Protein AF-A0A4Q3WCS8-F1 (afdb_monomer_lite)

Foldseek 3Di:
DDDLDQDFDPVCPALQLKAFPADKAQQPVQQDAANGRRDGRARIWTWIDHDPDIGTHGPVVLVVHFHWYQDPNDIGGSVVRSVSD

Sequence (85 aa):
MSRIRYTLNEKVGDPKDWAYTWAMTDDVTLSSSCDFCGQDQQRLTYEVSREDETLWICQRCVGRYPVTGVLDGTRLDAATARVQI

pLDDT: mean 86.36, std 11.31, range [38.66, 95.75]

Structure (mmCIF, N/CA/C/O backbone):
data_AF-A0A4Q3WCS8-F1
#
_entry.id   AF-A0A4Q3WCS8-F1
#
loop_
_atom_site.group_PDB
_atom_site.id
_atom_site.type_symbol
_atom_site.label_atom_id
_atom_site.label_alt_id
_atom_site.label_comp_id
_atom_site.label_asym_id
_atom_site.label_entity_id
_atom_site.label_seq_id
_atom_site.pdbx_PDB_ins_code
_atom_site.Cartn_x
_atom_site.Cartn_y
_atom_site.Cartn_z
_atom_site.occupancy
_atom_site.B_iso_or_equiv
_atom_site.auth_seq_id
_atom_site.auth_comp_id
_atom_site.auth_asym_id
_atom_site.auth_atom_id
_atom_site.pdbx_PDB_model_num
ATOM 1 N N . MET A 1 1 ? 5.972 -0.912 29.817 1.00 39.88 1 MET A N 1
ATOM 2 C CA . MET A 1 1 ? 5.334 -0.648 28.508 1.00 39.88 1 MET A CA 1
ATOM 3 C C . MET A 1 1 ? 5.931 -1.599 27.484 1.00 39.88 1 MET A C 1
ATOM 5 O O . MET A 1 1 ? 7.107 -1.463 27.163 1.00 39.88 1 MET A O 1
ATOM 9 N N . SER A 1 2 ? 5.176 -2.607 27.039 1.00 38.66 2 SER A N 1
ATOM 10 C CA . SER A 1 2 ? 5.648 -3.550 26.018 1.00 38.66 2 SER A CA 1
ATOM 11 C C . SER A 1 2 ? 5.954 -2.796 24.726 1.00 38.66 2 SER A C 1
ATOM 13 O O . SER A 1 2 ? 5.097 -2.089 24.202 1.00 38.66 2 SER A O 1
ATOM 15 N N . ARG A 1 3 ? 7.187 -2.918 24.220 1.00 48.38 3 ARG A N 1
ATOM 16 C CA . ARG A 1 3 ? 7.549 -2.435 22.882 1.00 48.38 3 ARG A CA 1
ATOM 17 C C . ARG A 1 3 ? 6.652 -3.157 21.880 1.00 48.38 3 ARG A C 1
ATOM 19 O O . ARG A 1 3 ? 6.854 -4.347 21.651 1.00 48.38 3 ARG A O 1
ATOM 26 N N . ILE A 1 4 ? 5.682 -2.451 21.303 1.00 55.84 4 ILE A N 1
ATOM 27 C CA . ILE A 1 4 ? 4.885 -2.950 20.180 1.00 55.84 4 ILE A CA 1
ATOM 28 C C . ILE A 1 4 ? 5.879 -3.335 19.082 1.00 55.84 4 ILE A C 1
ATOM 30 O O . ILE A 1 4 ? 6.583 -2.479 18.534 1.00 55.84 4 ILE A O 1
ATOM 34 N N . ARG A 1 5 ? 6.025 -4.639 18.831 1.00 55.97 5 ARG A N 1
ATOM 35 C CA . ARG A 1 5 ? 6.875 -5.140 17.754 1.00 55.97 5 ARG A CA 1
ATOM 36 C C . ARG A 1 5 ? 6.106 -4.928 16.459 1.00 55.97 5 ARG A C 1
ATOM 38 O O . ARG A 1 5 ? 5.068 -5.536 16.247 1.00 55.97 5 ARG A O 1
ATOM 45 N N . TYR A 1 6 ? 6.623 -4.039 15.618 1.00 65.81 6 TYR A N 1
ATOM 46 C CA . TYR A 1 6 ? 6.179 -3.882 14.236 1.00 65.81 6 TYR A CA 1
ATOM 47 C C . TYR A 1 6 ? 6.693 -5.080 13.441 1.00 65.81 6 TYR A C 1
ATOM 49 O O . TYR A 1 6 ? 7.739 -5.003 12.789 1.00 65.81 6 TYR A O 1
ATOM 57 N N . THR A 1 7 ? 6.012 -6.207 13.604 1.00 80.00 7 THR A N 1
ATOM 58 C CA . THR A 1 7 ? 6.237 -7.408 12.807 1.00 80.00 7 THR A CA 1
ATOM 59 C C . THR A 1 7 ? 5.403 -7.270 11.543 1.00 80.00 7 THR A C 1
ATOM 61 O O . THR A 1 7 ? 4.236 -6.890 11.615 1.00 80.00 7 THR A O 1
ATOM 64 N N . LEU A 1 8 ? 6.030 -7.512 10.393 1.00 88.94 8 LEU A N 1
ATOM 65 C CA . LEU A 1 8 ? 5.319 -7.556 9.123 1.00 88.94 8 LEU A CA 1
ATOM 66 C C . LEU A 1 8 ? 4.346 -8.740 9.160 1.00 88.94 8 LEU A C 1
ATOM 68 O O . LEU A 1 8 ? 4.739 -9.828 9.578 1.00 88.94 8 LEU A O 1
ATOM 72 N N . ASN A 1 9 ? 3.100 -8.524 8.758 1.00 90.06 9 ASN A N 1
ATOM 73 C CA . ASN A 1 9 ? 2.112 -9.587 8.667 1.00 90.06 9 ASN A CA 1
ATOM 74 C C . ASN A 1 9 ? 2.547 -10.604 7.601 1.00 90.06 9 ASN A C 1
ATOM 76 O O . ASN A 1 9 ? 2.937 -10.218 6.500 1.00 90.06 9 ASN A O 1
ATOM 80 N N . GLU A 1 10 ? 2.474 -11.896 7.923 1.00 87.44 10 GLU A N 1
ATOM 81 C CA . GLU A 1 10 ? 2.920 -12.989 7.051 1.00 87.44 10 GLU A CA 1
ATOM 82 C C . GLU A 1 10 ? 2.238 -12.951 5.678 1.00 87.44 10 GLU A C 1
ATOM 84 O O . GLU A 1 10 ? 2.881 -13.233 4.668 1.00 87.44 10 GLU A O 1
ATOM 89 N N . LYS A 1 11 ? 0.976 -12.498 5.620 1.00 88.06 11 LYS A N 1
ATOM 90 C CA . LYS A 1 11 ? 0.214 -12.361 4.367 1.00 88.06 11 LYS A CA 1
ATOM 91 C C . LYS A 1 11 ? 0.838 -11.385 3.361 1.00 88.06 11 LYS A C 1
ATOM 93 O O . LYS A 1 11 ? 0.548 -11.462 2.174 1.00 88.06 11 LYS A O 1
ATOM 98 N N . VAL A 1 12 ? 1.687 -10.464 3.822 1.00 91.69 12 VAL A N 1
ATOM 99 C CA . VAL A 1 12 ? 2.288 -9.431 2.967 1.00 91.69 12 VAL A CA 1
ATOM 100 C C . VAL A 1 12 ? 3.381 -10.011 2.067 1.00 91.69 12 VAL A C 1
ATOM 102 O O . VAL A 1 12 ? 3.559 -9.537 0.948 1.00 91.69 12 VAL A O 1
ATOM 105 N N . GLY A 1 13 ? 4.107 -11.047 2.501 1.00 91.69 13 GLY A N 1
ATOM 106 C CA . GLY A 1 13 ? 5.278 -11.539 1.763 1.00 91.69 13 GLY A CA 1
ATOM 107 C C . GLY A 1 13 ? 6.401 -10.492 1.679 1.00 91.69 13 GLY A C 1
ATOM 108 O O . GLY A 1 13 ? 6.683 -9.825 2.677 1.00 91.69 13 GLY A O 1
ATOM 109 N N . ASP A 1 14 ? 7.056 -10.347 0.518 1.00 90.81 14 ASP A N 1
ATOM 110 C CA . ASP A 1 14 ? 8.083 -9.313 0.302 1.00 90.81 14 ASP A CA 1
ATOM 111 C C . ASP A 1 14 ? 7.425 -7.946 0.006 1.00 90.81 14 ASP A C 1
ATOM 113 O O . ASP A 1 14 ? 6.735 -7.787 -1.003 1.00 90.81 14 ASP A O 1
ATOM 117 N N . PRO A 1 15 ? 7.648 -6.912 0.842 1.00 91.31 15 PRO A N 1
ATOM 118 C CA . PRO A 1 15 ? 7.123 -5.571 0.600 1.00 91.31 15 PRO A CA 1
ATOM 119 C C . PRO A 1 15 ? 7.523 -4.927 -0.734 1.00 91.31 15 PRO A C 1
ATOM 121 O O . PRO A 1 15 ? 6.854 -3.988 -1.158 1.00 91.31 15 PRO A O 1
ATOM 124 N N . LYS A 1 16 ? 8.607 -5.378 -1.378 1.00 90.19 16 LYS A N 1
ATOM 125 C CA . LYS A 1 16 ? 9.068 -4.839 -2.671 1.00 90.19 16 LYS A CA 1
ATOM 126 C C . LYS A 1 16 ? 8.158 -5.197 -3.838 1.00 90.19 16 LYS A C 1
ATOM 128 O O . LYS A 1 16 ? 8.177 -4.501 -4.858 1.00 90.19 16 LYS A O 1
ATOM 133 N N . ASP A 1 17 ? 7.382 -6.263 -3.682 1.00 92.38 17 ASP A N 1
ATOM 134 C CA . ASP A 1 17 ? 6.448 -6.726 -4.703 1.00 92.38 17 ASP A CA 1
ATOM 135 C C . ASP A 1 17 ? 5.211 -5.823 -4.771 1.00 92.38 17 ASP A C 1
ATOM 137 O O . ASP A 1 17 ? 4.557 -5.744 -5.810 1.00 92.38 17 ASP A O 1
ATOM 141 N N . TRP A 1 18 ? 4.945 -5.071 -3.700 1.00 94.19 18 TRP A N 1
ATOM 142 C CA . TRP A 1 18 ? 3.844 -4.124 -3.607 1.00 94.19 18 TRP A CA 1
ATOM 143 C C . TRP A 1 18 ? 4.184 -2.783 -4.266 1.00 94.19 18 TRP A C 1
ATOM 145 O O . TRP A 1 18 ? 5.318 -2.284 -4.194 1.00 94.19 18 TRP A O 1
ATOM 155 N N . ALA A 1 19 ? 3.171 -2.176 -4.880 1.00 92.88 19 ALA A N 1
ATOM 156 C CA . ALA A 1 19 ? 3.250 -0.847 -5.466 1.00 92.88 19 ALA A CA 1
ATOM 157 C C . ALA A 1 19 ? 2.080 0.041 -5.025 1.00 92.88 19 ALA A C 1
ATOM 159 O O . ALA A 1 19 ? 0.952 -0.433 -4.945 1.00 92.88 19 ALA A O 1
ATOM 160 N N . TYR A 1 20 ? 2.333 1.323 -4.760 1.00 92.12 20 TYR A N 1
ATOM 161 C CA . TYR A 1 20 ? 1.275 2.298 -4.480 1.00 92.12 20 TYR A CA 1
ATOM 162 C C . TYR A 1 20 ? 0.370 2.514 -5.694 1.00 92.12 20 TYR A C 1
ATOM 164 O O . TYR A 1 20 ? 0.867 2.723 -6.803 1.00 92.12 20 TYR A O 1
ATOM 172 N N . THR A 1 21 ? -0.943 2.533 -5.453 1.00 91.00 21 THR A N 1
ATOM 173 C CA . THR A 1 21 ? -1.966 2.923 -6.445 1.00 91.00 21 THR A CA 1
ATOM 174 C C . THR A 1 21 ? -2.283 4.422 -6.398 1.00 91.00 21 THR A C 1
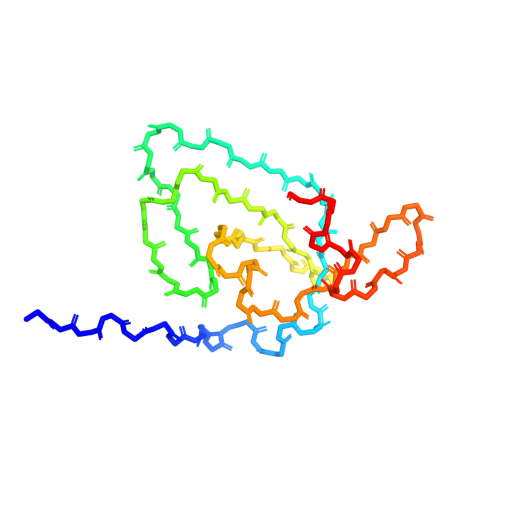ATOM 176 O O . THR A 1 21 ? -3.059 4.917 -7.212 1.00 91.00 21 THR A O 1
ATOM 179 N N . TRP A 1 22 ? -1.677 5.144 -5.445 1.00 88.19 22 TRP A N 1
ATOM 180 C CA . TRP A 1 22 ? -1.912 6.561 -5.121 1.00 88.19 22 TRP A CA 1
ATOM 181 C C . TRP A 1 22 ? -3.283 6.870 -4.517 1.00 88.19 22 TRP A C 1
ATOM 183 O O . TRP A 1 22 ? -3.575 8.032 -4.235 1.00 88.19 22 TRP A O 1
ATOM 193 N N . ALA A 1 23 ? -4.107 5.855 -4.255 1.00 91.31 23 ALA A N 1
ATOM 194 C CA . ALA A 1 23 ? -5.294 6.039 -3.439 1.00 91.31 23 ALA A CA 1
ATOM 195 C C . ALA A 1 23 ? -4.905 6.182 -1.957 1.00 91.31 23 ALA A C 1
ATOM 197 O O . ALA A 1 23 ? -4.040 5.473 -1.434 1.00 91.31 23 ALA A O 1
ATOM 198 N N . MET A 1 24 ? -5.561 7.120 -1.276 1.00 92.94 24 MET A N 1
ATOM 199 C CA . MET A 1 24 ? -5.378 7.400 0.145 1.00 92.94 24 MET A CA 1
ATOM 200 C C . MET A 1 24 ? -6.742 7.520 0.818 1.00 92.94 24 MET A C 1
ATOM 202 O O . MET A 1 24 ? -7.667 8.110 0.262 1.00 92.94 24 MET A O 1
ATOM 206 N N . THR A 1 25 ? -6.829 7.019 2.045 1.00 92.81 25 THR A N 1
ATOM 207 C CA . THR A 1 25 ? -7.994 7.174 2.917 1.00 92.81 25 THR A CA 1
ATOM 208 C C . THR A 1 25 ? -7.611 7.985 4.157 1.00 92.81 25 THR A 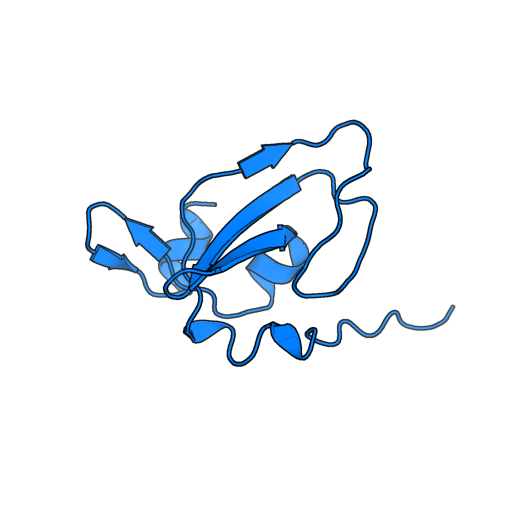C 1
ATOM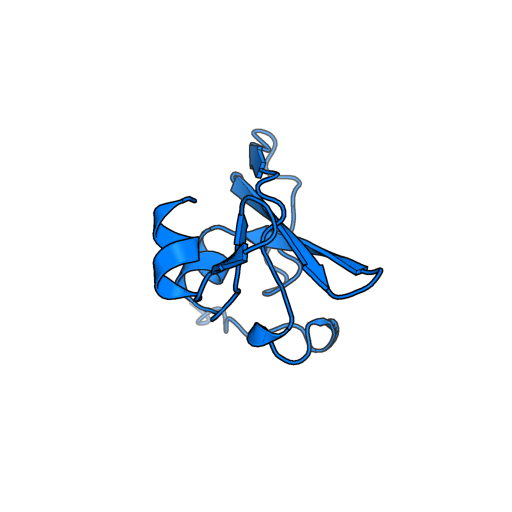 210 O O . THR A 1 25 ? -6.646 7.637 4.840 1.00 92.81 25 THR A O 1
ATOM 213 N N . ASP A 1 26 ? -8.373 9.050 4.451 1.00 92.88 26 ASP A N 1
ATOM 214 C CA . ASP A 1 26 ? -8.354 9.789 5.731 1.00 92.88 26 ASP A CA 1
ATOM 215 C C . ASP A 1 26 ? -9.566 9.377 6.579 1.00 92.88 26 ASP A C 1
ATOM 217 O O . ASP A 1 26 ? -10.647 9.965 6.504 1.00 92.88 26 ASP A O 1
ATOM 221 N N . ASP A 1 27 ? -9.395 8.317 7.364 1.00 90.88 27 ASP A N 1
ATOM 222 C CA . ASP A 1 27 ? -10.394 7.815 8.295 1.00 90.88 27 ASP A CA 1
ATOM 223 C C . ASP A 1 27 ? -10.340 8.576 9.627 1.00 90.88 27 ASP A C 1
ATOM 225 O O . ASP A 1 27 ? -9.666 8.202 10.593 1.00 90.88 27 ASP A O 1
ATOM 229 N N . VAL A 1 28 ? -11.126 9.646 9.693 1.00 89.19 28 VAL A N 1
ATOM 230 C CA . VAL A 1 28 ? -11.303 10.467 10.899 1.00 89.19 28 VAL A CA 1
ATOM 231 C C . VAL A 1 28 ? -11.946 9.714 12.068 1.00 89.19 28 VAL A C 1
ATOM 233 O O . VAL A 1 28 ? -11.854 10.174 13.205 1.00 89.19 28 VAL A O 1
ATOM 236 N N . THR A 1 29 ? -12.596 8.573 11.812 1.00 90.62 29 THR A N 1
ATOM 237 C CA . THR A 1 29 ? -13.224 7.746 12.854 1.00 90.62 29 THR A CA 1
ATOM 238 C C . THR A 1 29 ? -12.237 6.794 13.525 1.00 90.62 29 THR A C 1
ATOM 240 O O . THR A 1 29 ? -12.559 6.235 14.572 1.00 90.62 29 THR A O 1
ATOM 243 N N . LEU A 1 30 ? -11.024 6.655 12.968 1.00 88.50 30 LEU A N 1
ATOM 244 C CA . LEU A 1 30 ? -9.977 5.747 13.443 1.00 88.50 30 LEU A CA 1
ATOM 245 C C . LEU A 1 30 ? -10.454 4.285 13.507 1.00 88.50 30 LEU A C 1
ATOM 247 O O . LEU A 1 30 ? -10.116 3.545 14.431 1.00 88.50 30 LEU A O 1
ATOM 251 N N . SER A 1 31 ? -11.246 3.865 12.522 1.00 89.56 31 SER A N 1
ATOM 252 C CA . SER A 1 31 ? -11.704 2.480 12.372 1.00 89.56 31 SER A CA 1
ATOM 253 C C . SER A 1 31 ? -10.756 1.627 11.520 1.00 89.56 31 SER A C 1
ATOM 255 O O . SER A 1 31 ? -10.785 0.401 11.596 1.00 89.56 31 SER A O 1
ATOM 257 N N . 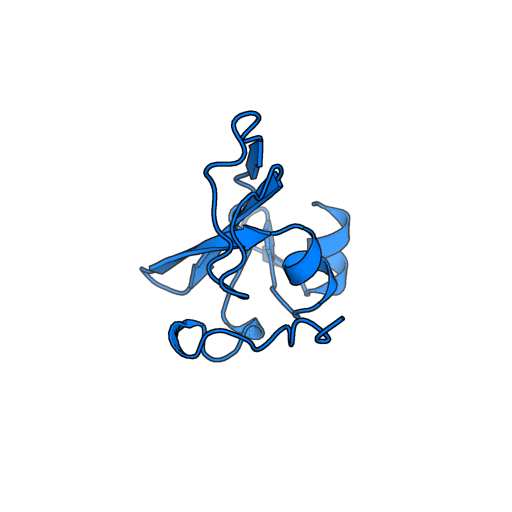SER A 1 32 ? -9.889 2.270 10.738 1.00 89.88 32 SER A N 1
ATOM 258 C CA . SER A 1 32 ? -9.006 1.610 9.782 1.00 89.88 32 SER A CA 1
ATOM 259 C C . SER A 1 32 ? -7.839 0.889 10.455 1.00 89.88 32 SER A C 1
ATOM 261 O O . SER A 1 32 ? -7.233 1.377 11.415 1.00 89.88 32 SER A O 1
ATOM 263 N N . SER A 1 33 ? -7.476 -0.257 9.887 1.00 92.81 33 SER A N 1
ATOM 264 C CA . SER A 1 33 ? -6.331 -1.072 10.289 1.00 92.81 33 SER A CA 1
ATOM 265 C C . SER A 1 33 ? -5.267 -1.111 9.196 1.00 92.81 33 SER A C 1
ATOM 267 O O . SER A 1 33 ? -5.576 -1.069 8.011 1.00 92.81 33 SER A O 1
ATOM 269 N N . CYS A 1 34 ? -4.002 -1.234 9.587 1.00 94.00 34 CYS A N 1
ATOM 270 C CA . CYS A 1 34 ? -2.896 -1.442 8.662 1.00 94.00 34 CYS A CA 1
ATOM 271 C C . CYS A 1 34 ? -2.716 -2.930 8.362 1.00 94.00 34 CYS A C 1
ATOM 273 O O . CYS A 1 34 ? -2.374 -3.700 9.259 1.00 94.00 34 CYS A O 1
ATOM 275 N N . ASP A 1 35 ? -2.804 -3.326 7.100 1.00 95.06 35 ASP A N 1
ATOM 276 C CA . ASP A 1 35 ? -2.590 -4.715 6.695 1.00 95.06 35 ASP A CA 1
ATOM 277 C C . ASP A 1 35 ? -1.138 -5.182 6.861 1.00 95.06 35 ASP A C 1
ATOM 279 O O . ASP A 1 35 ? -0.889 -6.377 7.033 1.00 95.06 35 ASP A O 1
ATOM 283 N N . PHE A 1 36 ? -0.182 -4.244 6.864 1.00 94.31 36 PHE A N 1
ATOM 284 C CA . PHE A 1 36 ? 1.245 -4.546 6.982 1.00 94.31 36 PHE A CA 1
ATOM 285 C C . PHE A 1 36 ? 1.678 -4.855 8.409 1.00 94.31 36 PHE A C 1
ATOM 287 O O . PHE A 1 36 ? 2.426 -5.802 8.628 1.00 94.31 36 PHE A O 1
ATOM 294 N N . CYS A 1 37 ? 1.258 -4.047 9.381 1.00 91.62 37 CYS A N 1
ATOM 295 C CA . CYS A 1 37 ? 1.664 -4.219 10.779 1.00 91.62 37 CYS A CA 1
ATOM 296 C C . CYS A 1 37 ? 0.533 -4.674 11.706 1.00 91.62 37 CYS A C 1
ATOM 298 O O . CYS A 1 37 ? 0.781 -4.852 12.899 1.00 91.62 37 CYS A O 1
ATOM 300 N N . GLY A 1 38 ? -0.692 -4.820 11.194 1.00 91.88 38 GLY A N 1
ATOM 301 C CA . GLY A 1 38 ? -1.872 -5.220 11.964 1.00 91.88 38 GLY A CA 1
ATOM 302 C C . GLY A 1 38 ? -2.302 -4.210 13.029 1.00 91.88 38 GLY A C 1
ATOM 303 O O . GLY A 1 38 ? -2.978 -4.588 13.975 1.00 91.88 38 GLY A O 1
ATOM 304 N N . GLN A 1 39 ? -1.845 -2.956 12.956 1.00 90.38 39 GLN A N 1
ATOM 305 C CA . GLN A 1 39 ? -2.234 -1.921 13.918 1.00 90.38 39 GLN A CA 1
ATOM 306 C C . GLN A 1 39 ? -3.548 -1.270 13.496 1.00 90.38 39 GLN A C 1
ATOM 308 O O . GLN A 1 39 ? -3.667 -0.819 12.357 1.00 90.38 39 GLN A O 1
ATOM 313 N N . ASP A 1 40 ? -4.472 -1.149 14.440 1.00 92.00 40 ASP A N 1
ATOM 314 C CA . ASP A 1 40 ? -5.755 -0.465 14.263 1.00 92.00 40 ASP A CA 1
ATOM 315 C C . ASP A 1 40 ? -5.625 1.048 14.472 1.00 92.00 40 ASP A C 1
ATOM 317 O O . ASP A 1 40 ? -4.536 1.555 14.756 1.00 92.00 40 ASP A O 1
ATOM 321 N N . GLN A 1 41 ? -6.740 1.772 14.362 1.00 92.62 41 GLN A N 1
ATOM 322 C CA . GLN A 1 41 ? -6.828 3.212 14.632 1.00 92.62 41 GLN A CA 1
ATOM 323 C C . GLN A 1 41 ? -5.917 4.056 13.739 1.00 92.62 41 GLN A C 1
ATOM 325 O O . GLN A 1 41 ? -5.305 5.037 14.168 1.00 92.62 41 GLN A O 1
ATOM 330 N N . GLN A 1 42 ? -5.810 3.661 12.474 1.00 91.94 42 GLN A N 1
ATOM 331 C CA . GLN A 1 42 ? -5.076 4.418 11.474 1.00 91.94 42 GLN A CA 1
ATOM 332 C C . GLN A 1 42 ? -5.966 5.531 10.934 1.00 91.94 42 GLN A C 1
ATOM 334 O O . GLN A 1 42 ? -7.054 5.272 10.436 1.00 91.94 42 GLN A O 1
ATOM 339 N N . ARG A 1 43 ? -5.485 6.773 11.012 1.00 91.94 43 ARG A N 1
ATOM 340 C CA . ARG A 1 43 ? -6.145 7.900 10.351 1.00 91.94 43 ARG A CA 1
ATOM 341 C C . ARG A 1 43 ? -5.850 7.905 8.856 1.00 91.94 43 ARG A C 1
ATOM 343 O O . ARG A 1 43 ? -6.758 7.930 8.047 1.00 91.94 43 ARG A O 1
ATOM 350 N N . LEU A 1 44 ? -4.567 7.864 8.502 1.00 92.19 44 LEU A N 1
ATOM 351 C CA . LEU A 1 44 ? -4.118 7.874 7.113 1.00 92.19 44 LEU A CA 1
ATOM 352 C C . LEU A 1 44 ? -3.629 6.488 6.706 1.00 92.19 44 LEU A C 1
ATOM 354 O O . LEU A 1 44 ? -2.704 5.935 7.319 1.00 92.19 44 LEU A O 1
ATOM 358 N N . THR A 1 45 ? -4.233 5.955 5.650 1.00 94.56 45 THR A N 1
ATOM 359 C CA . THR A 1 45 ? -3.790 4.730 4.984 1.00 94.56 45 THR A CA 1
ATOM 360 C C . THR A 1 45 ? -3.679 4.952 3.484 1.00 94.56 45 THR A C 1
ATOM 362 O O . THR A 1 45 ? -4.395 5.767 2.908 1.00 94.56 45 THR A O 1
ATOM 365 N N . TYR A 1 46 ? -2.756 4.230 2.866 1.00 94.44 46 TYR A N 1
ATOM 366 C CA . TYR A 1 46 ? -2.489 4.278 1.436 1.00 94.44 46 TYR A CA 1
ATOM 367 C C . TYR A 1 46 ? -2.772 2.910 0.849 1.00 94.44 46 TYR A C 1
ATOM 369 O O . TYR A 1 46 ? -2.461 1.897 1.479 1.00 94.44 46 TYR A O 1
ATOM 377 N N . GLU A 1 47 ? -3.353 2.872 -0.336 1.00 94.75 47 GLU A N 1
ATOM 378 C CA . GLU A 1 47 ? -3.590 1.615 -1.023 1.00 94.75 47 GLU A CA 1
ATOM 379 C C . GLU A 1 47 ? -2.322 1.176 -1.760 1.00 94.75 47 GLU A C 1
ATOM 381 O O . GLU A 1 47 ? -1.615 1.962 -2.406 1.00 94.75 47 GLU A O 1
ATOM 386 N N . VAL A 1 48 ? -2.028 -0.111 -1.630 1.00 94.81 48 VAL A N 1
ATOM 387 C CA . VAL A 1 48 ? -0.959 -0.789 -2.350 1.00 94.81 48 VAL A CA 1
ATOM 388 C C . VAL A 1 48 ? -1.522 -2.023 -3.033 1.00 94.81 48 VAL A C 1
ATOM 390 O O . VAL A 1 48 ? -2.376 -2.712 -2.478 1.00 94.81 48 VAL A O 1
ATOM 393 N N . SER A 1 49 ? -1.012 -2.323 -4.220 1.00 94.25 49 SER A N 1
ATOM 394 C CA . SER A 1 49 ? -1.410 -3.482 -5.011 1.00 94.25 49 SER A CA 1
ATOM 395 C C . SER A 1 49 ? -0.225 -4.391 -5.314 1.00 94.25 49 SER A C 1
ATOM 397 O O . SER A 1 49 ? 0.890 -3.909 -5.547 1.00 94.25 49 SER A O 1
ATOM 399 N N . ARG A 1 50 ? -0.488 -5.694 -5.379 1.00 93.62 50 ARG A N 1
ATOM 400 C CA . ARG A 1 50 ? 0.413 -6.723 -5.899 1.00 93.62 50 ARG A CA 1
ATOM 401 C C . ARG A 1 50 ? -0.427 -7.711 -6.702 1.00 93.62 50 ARG A C 1
ATOM 403 O O . ARG A 1 50 ? -1.259 -8.396 -6.121 1.00 93.62 50 ARG A O 1
ATOM 410 N N . GLU A 1 51 ? -0.182 -7.802 -8.008 1.00 89.38 51 GLU A N 1
ATOM 411 C CA . GLU A 1 51 ? -0.988 -8.635 -8.918 1.00 89.38 51 GLU A CA 1
ATOM 412 C C . GLU A 1 51 ? -2.489 -8.301 -8.784 1.00 89.38 51 GLU A C 1
ATOM 414 O O . GLU A 1 51 ? -2.860 -7.152 -9.024 1.00 89.38 51 GLU A O 1
ATOM 419 N N . ASP A 1 52 ? -3.321 -9.260 -8.365 1.00 90.12 52 ASP A N 1
ATOM 420 C CA . ASP A 1 52 ? -4.769 -9.099 -8.169 1.00 90.12 52 ASP A CA 1
ATOM 421 C C . ASP A 1 52 ? -5.159 -8.755 -6.713 1.00 90.12 52 ASP A C 1
ATOM 423 O O . ASP A 1 52 ? -6.343 -8.691 -6.375 1.00 90.12 52 ASP A O 1
ATOM 427 N N . GLU A 1 53 ? -4.181 -8.544 -5.825 1.00 94.69 53 GLU A N 1
ATOM 428 C CA . GLU A 1 53 ? -4.405 -8.228 -4.412 1.00 94.69 53 GLU A CA 1
ATOM 429 C C . GLU A 1 53 ? -4.217 -6.734 -4.123 1.00 94.69 53 GLU A C 1
ATOM 431 O O . GLU A 1 53 ? -3.248 -6.115 -4.571 1.00 94.69 53 GLU A O 1
ATOM 436 N N . THR A 1 54 ? -5.099 -6.166 -3.293 1.00 94.69 54 THR A N 1
ATOM 437 C CA . THR A 1 54 ? -4.964 -4.812 -2.736 1.00 94.69 54 THR A CA 1
ATOM 438 C C . THR A 1 54 ? -4.984 -4.838 -1.210 1.00 94.69 54 THR A C 1
ATOM 440 O O . THR A 1 54 ? -5.690 -5.637 -0.595 1.00 94.69 54 THR A O 1
ATOM 443 N N . LEU A 1 55 ? -4.183 -3.970 -0.587 1.00 95.75 55 LEU A N 1
ATOM 444 C CA . LEU A 1 55 ? -4.077 -3.812 0.866 1.00 95.75 55 LEU A CA 1
ATOM 445 C C . LEU A 1 55 ? -3.937 -2.335 1.248 1.00 95.75 55 LEU A C 1
ATOM 447 O O . LEU A 1 55 ? -3.500 -1.512 0.444 1.00 95.75 55 LEU A O 1
ATOM 451 N N . TRP A 1 56 ? -4.220 -2.021 2.514 1.00 95.50 56 TRP A N 1
ATOM 452 C CA . TRP A 1 56 ? -4.054 -0.683 3.078 1.00 95.50 56 TRP A CA 1
ATOM 453 C C . TRP A 1 56 ? -2.857 -0.622 4.030 1.00 95.50 56 TRP A C 1
ATOM 455 O O . TRP A 1 56 ? -2.776 -1.322 5.045 1.00 95.50 56 TRP A O 1
ATOM 465 N N . ILE A 1 57 ? -1.901 0.251 3.718 1.00 94.38 57 ILE A N 1
ATOM 466 C CA . ILE A 1 57 ? -0.677 0.455 4.493 1.00 94.38 57 ILE A CA 1
ATOM 467 C C . ILE A 1 57 ? -0.737 1.784 5.254 1.00 94.38 57 ILE A C 1
ATOM 469 O O . ILE A 1 57 ? -1.051 2.831 4.695 1.00 94.38 57 ILE A O 1
ATOM 473 N N . CYS A 1 58 ? -0.415 1.781 6.550 1.00 93.19 58 CYS A N 1
ATOM 474 C CA . CYS A 1 58 ? -0.374 3.019 7.332 1.00 93.19 58 CYS A CA 1
ATOM 475 C C . CYS A 1 58 ? 0.876 3.859 7.057 1.00 93.19 58 CYS A C 1
ATOM 477 O O . CYS A 1 58 ? 1.929 3.331 6.687 1.00 93.19 58 CYS A O 1
ATOM 479 N N . GLN A 1 59 ? 0.805 5.155 7.377 1.00 89.19 59 GLN A N 1
ATOM 480 C CA . GLN A 1 59 ? 1.910 6.115 7.226 1.00 89.19 59 GLN A CA 1
ATOM 481 C C . GLN A 1 59 ? 3.244 5.630 7.825 1.00 89.19 59 GLN A C 1
ATOM 483 O O . GLN A 1 59 ? 4.320 5.863 7.276 1.00 89.19 59 GLN A O 1
ATOM 488 N N 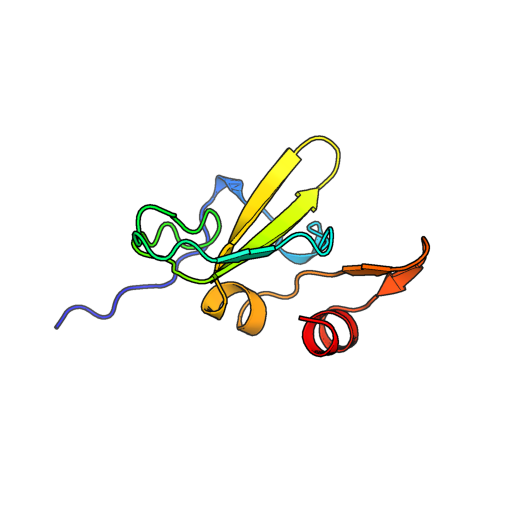. ARG A 1 60 ? 3.208 4.900 8.946 1.00 90.19 60 ARG A N 1
ATOM 489 C CA . ARG A 1 60 ? 4.434 4.363 9.552 1.00 90.19 60 ARG A CA 1
ATOM 490 C C . ARG A 1 60 ? 5.043 3.220 8.738 1.00 90.19 60 ARG A C 1
ATOM 492 O O . ARG A 1 60 ? 6.267 3.107 8.672 1.00 90.19 60 ARG A O 1
ATOM 499 N N . CYS A 1 61 ? 4.214 2.361 8.152 1.00 91.31 61 CYS A N 1
ATOM 500 C CA . CYS A 1 61 ? 4.684 1.255 7.323 1.00 91.31 61 CYS A CA 1
ATOM 501 C C . CYS A 1 61 ? 5.194 1.749 5.963 1.00 91.31 61 CYS A C 1
ATOM 503 O O . CYS A 1 61 ? 6.192 1.209 5.490 1.00 91.31 61 CYS A O 1
ATOM 505 N N . VAL A 1 62 ? 4.623 2.836 5.426 1.00 89.06 62 VAL A N 1
ATOM 506 C CA . VAL A 1 62 ? 5.141 3.563 4.248 1.00 89.06 62 VAL A CA 1
ATOM 507 C C . VAL A 1 62 ? 6.610 3.964 4.433 1.00 89.06 62 VAL A C 1
ATOM 509 O O . VAL A 1 62 ? 7.461 3.667 3.594 1.00 89.06 62 VAL A O 1
ATOM 512 N N . GLY A 1 63 ? 6.949 4.577 5.572 1.00 84.62 63 GLY A N 1
ATOM 513 C CA . GLY A 1 63 ? 8.334 4.973 5.859 1.00 84.62 63 GLY A CA 1
ATOM 514 C C . GLY A 1 63 ? 9.275 3.799 6.163 1.00 84.62 63 GLY A C 1
ATOM 515 O O . GLY A 1 63 ? 10.493 3.926 6.034 1.00 84.62 63 GLY A O 1
ATOM 516 N N . ARG A 1 64 ? 8.733 2.648 6.578 1.00 89.56 64 ARG A N 1
ATOM 517 C CA . ARG A 1 64 ? 9.516 1.497 7.052 1.00 89.56 64 ARG A CA 1
ATOM 518 C C . ARG A 1 64 ? 9.866 0.515 5.942 1.00 89.56 64 ARG A C 1
ATOM 520 O O . ARG A 1 64 ? 10.995 0.031 5.911 1.00 89.56 64 ARG A O 1
ATOM 527 N N . TYR A 1 65 ? 8.911 0.188 5.078 1.00 90.31 65 TYR A N 1
ATOM 528 C CA . TYR A 1 65 ? 9.054 -0.897 4.112 1.00 90.31 65 TYR A CA 1
ATOM 529 C C . TYR A 1 65 ? 9.327 -0.370 2.698 1.00 90.31 65 TYR A C 1
ATOM 531 O O . TYR A 1 65 ? 8.889 0.732 2.361 1.00 90.31 65 TYR A O 1
ATOM 539 N N . PRO A 1 66 ? 10.102 -1.102 1.881 1.00 88.81 66 PRO A N 1
ATOM 540 C CA . PRO A 1 66 ? 10.479 -0.676 0.535 1.00 88.81 66 PRO A CA 1
ATOM 541 C C . PRO A 1 66 ? 9.358 -0.945 -0.483 1.00 88.81 66 PRO A C 1
ATOM 543 O O . PRO A 1 66 ? 9.551 -1.717 -1.415 1.00 88.81 66 PRO A O 1
ATOM 546 N N . VAL A 1 67 ? 8.195 -0.322 -0.295 1.00 90.81 67 VAL A N 1
ATOM 547 C CA . VAL A 1 67 ? 7.087 -0.381 -1.259 1.00 90.81 67 VAL A CA 1
ATOM 548 C C . VAL A 1 67 ? 7.422 0.512 -2.453 1.00 90.81 67 VAL A C 1
ATOM 550 O O . VAL A 1 67 ? 7.904 1.634 -2.280 1.00 90.81 67 VAL A O 1
ATOM 553 N N . THR A 1 68 ? 7.211 0.001 -3.661 1.00 89.56 68 THR A N 1
ATOM 554 C CA . THR A 1 68 ? 7.455 0.747 -4.907 1.00 89.56 68 THR A CA 1
ATOM 555 C C . THR A 1 68 ? 6.232 1.577 -5.296 1.00 89.56 68 THR A C 1
ATOM 557 O O . THR A 1 68 ? 5.214 1.541 -4.617 1.00 89.56 68 THR A O 1
ATOM 560 N N . GLY A 1 69 ? 6.294 2.355 -6.370 1.00 84.00 69 GLY A N 1
ATOM 561 C CA . GLY A 1 69 ? 5.120 3.052 -6.909 1.00 84.00 69 GLY A CA 1
ATOM 562 C C . GLY A 1 69 ? 5.001 2.795 -8.399 1.00 84.00 69 GLY A C 1
ATOM 563 O O . GLY A 1 69 ? 6.007 2.510 -9.042 1.00 84.00 69 GLY A O 1
ATOM 564 N N . VAL A 1 70 ? 3.802 2.902 -8.964 1.00 82.06 70 VAL A N 1
ATOM 565 C CA . VAL A 1 70 ? 3.638 2.960 -10.423 1.00 82.06 70 VAL A CA 1
ATOM 566 C C . VAL A 1 70 ? 2.980 4.279 -10.773 1.00 82.06 70 VAL A C 1
ATOM 568 O O . VAL A 1 70 ? 1.804 4.458 -10.494 1.00 82.06 70 VAL A O 1
ATOM 571 N N . LEU A 1 71 ? 3.724 5.200 -11.380 1.00 81.19 71 LEU A N 1
ATOM 572 C CA . LEU A 1 71 ? 3.210 6.499 -11.816 1.00 81.19 71 LEU A CA 1
ATOM 573 C C . LEU A 1 71 ? 3.309 6.587 -13.337 1.00 81.19 71 LEU A C 1
ATOM 575 O O . LEU A 1 71 ? 4.372 6.316 -13.892 1.00 81.19 71 LEU A O 1
ATOM 579 N N . ASP A 1 72 ? 2.202 6.906 -14.008 1.00 82.44 72 ASP A N 1
ATOM 580 C CA . ASP A 1 72 ? 2.119 6.993 -15.475 1.00 82.44 72 ASP A CA 1
ATOM 581 C C . ASP A 1 72 ? 2.696 5.758 -16.202 1.00 82.44 72 ASP A C 1
ATOM 583 O O . ASP A 1 72 ? 3.392 5.856 -17.211 1.00 82.44 72 ASP A O 1
ATOM 587 N N . GLY A 1 73 ? 2.456 4.563 -15.648 1.00 77.81 73 GLY A N 1
ATOM 588 C CA . GLY A 1 73 ? 2.968 3.294 -16.182 1.00 77.81 73 GLY A CA 1
ATOM 589 C C . GLY A 1 73 ? 4.456 3.025 -15.913 1.00 77.81 73 GLY A C 1
ATOM 590 O O . GLY A 1 73 ? 4.959 1.966 -16.282 1.00 77.81 73 GLY A O 1
ATOM 591 N N . THR A 1 74 ? 5.161 3.931 -15.233 1.00 80.75 74 THR A N 1
ATOM 592 C CA . THR A 1 74 ? 6.565 3.763 -14.842 1.00 80.75 74 THR A CA 1
ATOM 593 C C . THR A 1 74 ? 6.665 3.266 -13.405 1.00 80.75 74 THR A C 1
ATOM 595 O O . THR A 1 74 ? 6.116 3.878 -12.488 1.00 80.75 74 THR A O 1
ATOM 598 N N . ARG A 1 75 ? 7.410 2.174 -13.182 1.00 79.44 75 ARG A N 1
ATOM 599 C CA . ARG A 1 75 ? 7.717 1.702 -11.826 1.00 79.44 75 ARG A CA 1
ATOM 600 C C . ARG A 1 75 ? 8.775 2.610 -11.199 1.00 79.44 75 ARG A C 1
ATOM 602 O O . ARG A 1 75 ? 9.917 2.650 -11.649 1.00 79.44 75 ARG A O 1
ATOM 609 N N . LEU A 1 76 ? 8.378 3.329 -10.161 1.00 83.75 76 LEU A N 1
ATOM 610 C CA . LEU A 1 76 ? 9.245 4.135 -9.318 1.00 83.75 76 LEU A CA 1
ATOM 611 C C . LEU A 1 76 ? 9.974 3.239 -8.319 1.00 83.75 76 LEU A C 1
ATOM 613 O O . LEU A 1 76 ? 9.402 2.280 -7.788 1.00 83.75 76 LEU A O 1
ATOM 617 N N . ASP A 1 77 ? 11.220 3.583 -8.007 1.00 82.81 77 ASP A N 1
ATOM 618 C CA . ASP A 1 77 ? 11.879 3.002 -6.845 1.00 82.81 77 ASP A CA 1
ATOM 619 C C . ASP A 1 77 ? 11.212 3.478 -5.541 1.00 82.81 77 ASP A C 1
ATOM 621 O O . ASP A 1 77 ? 10.469 4.463 -5.503 1.00 82.81 77 ASP A O 1
ATOM 625 N N . ALA A 1 78 ? 11.468 2.759 -4.449 1.00 78.69 78 ALA A N 1
ATOM 626 C CA . ALA A 1 78 ? 10.837 3.045 -3.164 1.00 78.69 78 ALA A CA 1
ATOM 627 C C . ALA A 1 78 ? 11.192 4.436 -2.605 1.00 78.69 78 ALA A C 1
ATOM 629 O O . ALA A 1 78 ? 10.417 4.997 -1.835 1.00 78.69 78 ALA A O 1
ATOM 630 N N . ALA A 1 79 ? 12.352 5.002 -2.954 1.00 80.81 79 ALA A N 1
ATOM 631 C CA . ALA A 1 79 ? 12.731 6.333 -2.494 1.00 80.81 79 ALA A CA 1
ATOM 632 C C . ALA A 1 79 ? 11.932 7.408 -3.238 1.00 80.81 79 ALA A C 1
ATOM 634 O O . ALA A 1 79 ? 11.380 8.297 -2.594 1.00 80.81 79 ALA A O 1
ATOM 635 N N . THR A 1 80 ? 11.810 7.300 -4.563 1.00 81.38 80 THR A N 1
ATOM 636 C CA . THR A 1 80 ? 10.994 8.218 -5.366 1.00 81.38 80 THR A CA 1
ATOM 637 C C . THR A 1 80 ? 9.512 8.094 -5.032 1.00 81.38 80 THR A C 1
ATOM 639 O O . THR A 1 80 ? 8.850 9.114 -4.857 1.00 81.38 80 THR A O 1
ATOM 642 N N . ALA A 1 81 ? 8.998 6.870 -4.874 1.00 81.88 81 ALA A N 1
ATOM 643 C CA . ALA A 1 81 ? 7.597 6.641 -4.534 1.00 81.88 81 ALA A CA 1
ATOM 644 C C . ALA A 1 81 ? 7.207 7.332 -3.219 1.00 81.88 81 ALA A C 1
ATOM 646 O O . ALA A 1 81 ? 6.174 7.983 -3.152 1.00 81.88 81 ALA A O 1
ATOM 647 N N . ARG A 1 82 ? 8.076 7.286 -2.202 1.00 79.06 82 ARG A N 1
ATOM 648 C CA . ARG A 1 82 ? 7.844 7.944 -0.905 1.00 79.06 82 ARG A CA 1
ATOM 649 C C . ARG A 1 82 ? 7.746 9.464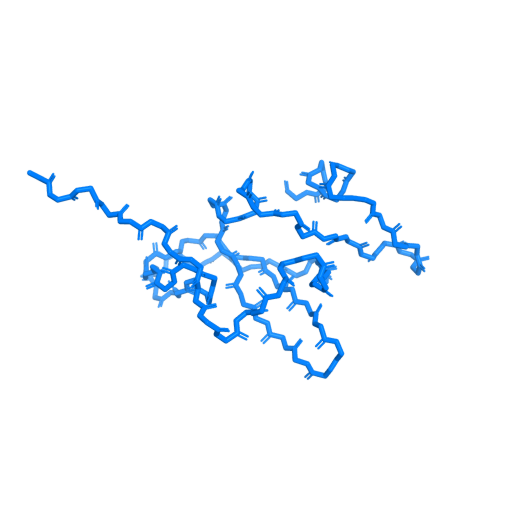 -0.965 1.00 79.06 82 ARG A C 1
ATOM 651 O O . ARG A 1 82 ? 7.134 10.041 -0.081 1.00 79.06 82 ARG A O 1
ATOM 658 N N . VAL A 1 83 ? 8.373 10.118 -1.943 1.00 80.88 83 VAL A N 1
ATOM 659 C CA . VAL A 1 83 ? 8.302 11.586 -2.079 1.00 80.88 83 VAL A CA 1
ATOM 660 C C . VAL A 1 83 ? 6.929 12.033 -2.597 1.00 80.88 83 VAL A C 1
ATOM 662 O O . VAL A 1 83 ? 6.567 13.193 -2.445 1.00 80.88 83 VAL A O 1
ATOM 665 N N . GLN A 1 84 ? 6.170 11.121 -3.202 1.00 76.75 84 GLN A N 1
ATOM 666 C CA . GLN A 1 84 ? 4.864 11.394 -3.803 1.00 76.75 84 GLN A CA 1
ATOM 667 C C . GLN A 1 84 ? 3.684 11.109 -2.855 1.00 76.75 84 GLN A C 1
ATOM 669 O O . GLN A 1 84 ? 2.536 11.212 -3.280 1.00 76.75 84 GLN A O 1
ATOM 674 N N . ILE A 1 85 ? 3.956 10.718 -1.605 1.00 74.56 85 ILE A N 1
ATOM 675 C CA . ILE A 1 85 ? 2.971 10.249 -0.617 1.00 74.56 85 ILE A CA 1
ATOM 676 C C . ILE A 1 85 ? 2.889 11.221 0.554 1.00 74.56 85 ILE A C 1
ATOM 678 O O . ILE A 1 85 ? 3.962 11.611 1.070 1.00 74.56 85 ILE A O 1
#

Secondary structure (DSSP, 8-state):
------PPPGGG--GGG-EEEEEEEE-TT--B--TTT----BSEEEEEEETTEEEEEEHHHHHHS--EEEETTEEE-HHHHHHT-

Radius of gyration: 12.6 Å; chains: 1; bounding box: 26×25×45 Å